Protein AF-A0A1X0UTH2-F1 (afdb_monomer_lite)

pLDDT: mean 73.0, std 10.82, range [47.75, 86.44]

Secondary structure (DSSP, 8-state):
---EEEE-SSSHHHHHHHHHHHHHHTT--EEEE-SSEEEETTEEEE-SSSS--HHHHHHHHHHHHHTT--EEEEEE-HHHHTTTTTTT---SEEEE----S--TT-

Sequence (106 aa):
MCPRRVTGTNGKTSTTYLLDADLTAAGEKGGTLTGISISGPGSVFPATRTTPEAVPLKKALARFRDEGETAAVMEVSSHAVAPRRIDGTRFAAVGFTNLSPDHLDF

Structure (mmCIF, N/CA/C/O backbone):
data_AF-A0A1X0UTH2-F1
#
_entry.id   AF-A0A1X0UTH2-F1
#
loop_
_atom_site.group_PDB
_atom_site.id
_atom_site.type_symbol
_atom_site.label_atom_id
_atom_site.label_alt_id
_atom_site.label_comp_id
_atom_site.label_asym_id
_atom_site.label_entity_id
_atom_site.label_seq_id
_atom_site.pdbx_PDB_ins_code
_atom_site.Cartn_x
_atom_site.Cartn_y
_atom_site.Cartn_z
_atom_site.occupancy
_atom_site.B_iso_or_equiv
_atom_site.auth_seq_id
_atom_site.auth_comp_id
_atom_site.auth_asym_id
_atom_site.auth_atom_id
_atom_site.pdbx_PDB_model_num
ATOM 1 N N . MET A 1 1 ? -11.222 -5.280 4.439 1.00 55.06 1 MET A N 1
ATOM 2 C CA . MET A 1 1 ? -10.296 -4.231 3.971 1.00 55.06 1 MET A CA 1
ATOM 3 C C . MET A 1 1 ? -10.075 -4.396 2.472 1.00 55.06 1 MET A C 1
ATOM 5 O O . MET A 1 1 ? -9.819 -5.518 2.044 1.00 55.06 1 MET A O 1
ATOM 9 N N . CYS A 1 2 ? -10.241 -3.335 1.678 1.00 53.19 2 CYS A N 1
ATOM 10 C CA . CYS A 1 2 ? -10.034 -3.369 0.226 1.00 53.19 2 CYS A CA 1
ATOM 11 C C . CYS A 1 2 ? -8.879 -2.412 -0.127 1.00 53.19 2 CYS A C 1
ATOM 13 O O . CYS A 1 2 ? -9.096 -1.201 -0.153 1.00 53.19 2 CYS A O 1
ATOM 15 N N . PRO A 1 3 ? -7.642 -2.909 -0.308 1.00 59.03 3 PRO A N 1
ATOM 16 C CA . PRO A 1 3 ? -6.482 -2.051 -0.542 1.00 59.03 3 PRO A CA 1
ATOM 17 C C . PRO A 1 3 ? -6.620 -1.252 -1.847 1.00 59.03 3 PRO A C 1
ATOM 19 O O . PRO A 1 3 ? -7.099 -1.764 -2.863 1.00 59.03 3 PRO A O 1
ATOM 22 N N . ARG A 1 4 ? -6.194 0.013 -1.826 1.00 58.78 4 ARG A N 1
ATOM 23 C CA . ARG A 1 4 ? -6.115 0.905 -2.992 1.00 58.78 4 ARG A CA 1
ATOM 24 C C . ARG A 1 4 ? -4.667 0.879 -3.498 1.00 58.78 4 ARG A C 1
ATOM 26 O O . ARG A 1 4 ? -3.727 0.916 -2.714 1.00 58.78 4 ARG A O 1
ATOM 33 N N . ARG A 1 5 ? -4.452 0.732 -4.804 1.00 58.28 5 ARG A N 1
ATOM 34 C CA . ARG A 1 5 ? -3.117 0.507 -5.387 1.00 58.28 5 ARG A CA 1
ATOM 35 C C . ARG A 1 5 ? -2.682 1.678 -6.258 1.00 58.28 5 ARG A C 1
ATOM 37 O O . ARG A 1 5 ? -3.492 2.201 -7.017 1.00 58.28 5 ARG A O 1
ATOM 44 N N . VAL A 1 6 ? -1.382 1.984 -6.248 1.00 57.12 6 VAL A N 1
ATOM 45 C CA . VAL A 1 6 ? -0.728 2.842 -7.248 1.00 57.12 6 VAL A CA 1
ATOM 46 C C . VAL A 1 6 ? 0.425 2.091 -7.919 1.00 57.12 6 VAL A C 1
ATOM 48 O O . VAL A 1 6 ? 1.200 1.376 -7.286 1.00 57.12 6 VAL A O 1
ATOM 51 N N . THR A 1 7 ? 0.528 2.214 -9.237 1.00 55.28 7 THR A N 1
ATOM 52 C CA . THR A 1 7 ? 1.580 1.620 -10.065 1.00 55.28 7 THR A CA 1
ATOM 53 C C . THR A 1 7 ? 2.014 2.624 -11.142 1.00 55.28 7 THR A C 1
ATOM 55 O O . THR A 1 7 ? 1.256 3.516 -11.502 1.00 55.28 7 THR A O 1
ATOM 58 N N . GLY A 1 8 ? 3.247 2.536 -11.634 1.00 50.00 8 GLY A N 1
ATOM 59 C CA . GLY A 1 8 ? 3.794 3.459 -12.642 1.00 50.00 8 GLY A CA 1
ATOM 60 C C . GLY A 1 8 ? 5.321 3.470 -12.641 1.00 50.00 8 GLY A C 1
ATOM 61 O O . GLY A 1 8 ? 5.928 2.807 -11.807 1.00 50.00 8 GLY A O 1
ATOM 62 N N . THR A 1 9 ? 5.977 4.164 -13.563 1.00 49.06 9 THR A N 1
ATOM 63 C CA . THR A 1 9 ? 7.449 4.178 -13.661 1.00 49.06 9 THR A CA 1
ATOM 64 C C . THR A 1 9 ? 8.056 5.177 -12.675 1.00 49.06 9 THR A C 1
ATOM 66 O O . THR A 1 9 ? 8.792 4.770 -11.780 1.00 49.06 9 THR A O 1
ATOM 69 N N . ASN A 1 10 ? 7.604 6.433 -12.691 1.00 59.00 10 ASN A N 1
ATOM 70 C CA . ASN A 1 10 ? 8.022 7.488 -11.762 1.00 59.00 10 ASN A CA 1
ATOM 71 C C . ASN A 1 10 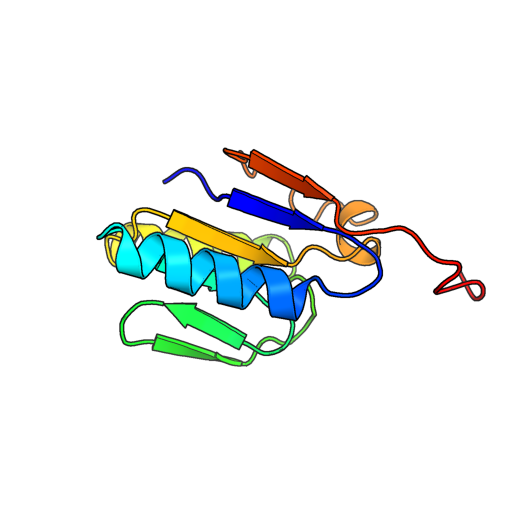? 6.865 8.000 -10.887 1.00 59.00 10 ASN A C 1
ATOM 73 O O . ASN A 1 10 ? 5.704 7.996 -11.300 1.00 59.00 10 ASN A O 1
ATOM 77 N N . GLY A 1 11 ? 7.182 8.458 -9.672 1.00 66.31 11 GLY A N 1
ATOM 78 C CA . GLY A 1 11 ? 6.224 9.101 -8.757 1.00 66.31 11 GLY A CA 1
ATOM 79 C C . GLY A 1 11 ? 5.391 8.160 -7.878 1.00 66.31 11 GLY A C 1
ATOM 80 O O . GLY A 1 11 ? 4.617 8.643 -7.060 1.00 66.31 11 GLY A O 1
ATOM 81 N N . LYS A 1 12 ? 5.573 6.835 -7.981 1.00 73.19 12 LYS A N 1
ATOM 82 C CA . LYS A 1 12 ? 4.822 5.829 -7.205 1.00 73.19 12 LYS A CA 1
ATOM 83 C C . LYS A 1 12 ? 4.857 6.083 -5.692 1.00 73.19 12 LYS A C 1
ATOM 85 O O . LYS A 1 12 ? 3.812 6.102 -5.043 1.00 73.19 12 LYS A O 1
ATOM 90 N N . THR A 1 13 ? 6.051 6.293 -5.141 1.00 75.88 13 THR A N 1
ATOM 91 C CA . THR A 1 13 ? 6.246 6.544 -3.711 1.00 75.88 13 THR A CA 1
ATOM 92 C C . THR A 1 13 ? 5.582 7.857 -3.286 1.00 75.88 13 THR A C 1
ATOM 94 O O . THR A 1 13 ? 4.811 7.868 -2.333 1.00 75.88 13 THR A O 1
ATOM 97 N N . SER A 1 14 ? 5.797 8.949 -4.030 1.00 80.88 14 SER A N 1
ATOM 98 C CA . SER A 1 14 ? 5.181 10.253 -3.7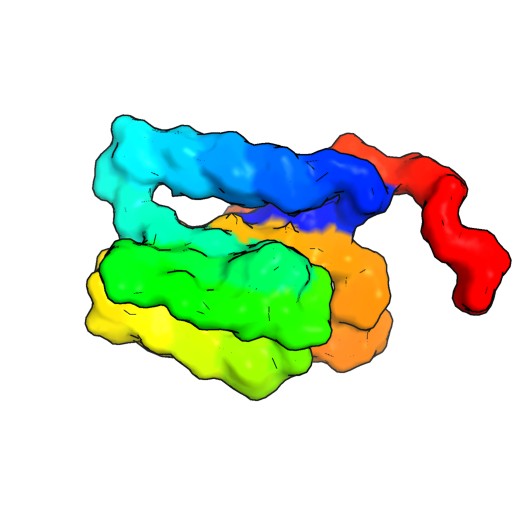41 1.00 80.88 14 SER A CA 1
ATOM 99 C C . SER A 1 14 ? 3.654 10.182 -3.757 1.00 80.88 14 SER A C 1
ATOM 101 O O . SER A 1 14 ? 3.009 10.644 -2.822 1.00 80.88 14 SER A O 1
ATOM 103 N N . THR A 1 15 ? 3.063 9.546 -4.773 1.00 82.69 15 THR A N 1
ATOM 104 C CA . THR A 1 15 ? 1.610 9.348 -4.846 1.00 82.69 15 THR A CA 1
ATOM 105 C C . THR A 1 15 ? 1.098 8.461 -3.709 1.00 82.69 15 THR A C 1
ATOM 107 O O . THR A 1 15 ? 0.001 8.694 -3.215 1.00 82.69 15 THR A O 1
ATOM 110 N N . THR A 1 16 ? 1.884 7.478 -3.256 1.00 81.62 16 THR A N 1
ATOM 111 C CA . THR A 1 16 ? 1.506 6.614 -2.126 1.00 81.62 16 THR A CA 1
ATOM 112 C C . THR A 1 16 ? 1.366 7.416 -0.833 1.00 81.62 16 THR A C 1
ATOM 114 O O . THR A 1 16 ? 0.357 7.277 -0.149 1.00 81.62 16 THR A O 1
ATOM 117 N N . TYR A 1 17 ? 2.322 8.303 -0.541 1.00 83.00 17 TYR A N 1
ATOM 118 C CA . TYR A 1 17 ? 2.255 9.176 0.634 1.00 83.00 17 TYR A CA 1
ATOM 119 C C . TYR A 1 17 ? 1.144 10.226 0.543 1.00 83.00 17 TYR A C 1
ATOM 121 O O . TYR A 1 17 ? 0.481 10.486 1.541 1.00 83.00 17 TYR A O 1
ATOM 129 N N . LEU A 1 18 ? 0.908 10.809 -0.638 1.00 85.00 18 LEU A N 1
ATOM 130 C CA . LEU A 1 18 ? -0.188 11.768 -0.822 1.00 85.00 18 LEU A CA 1
ATOM 131 C C . LEU A 1 18 ? -1.556 11.114 -0.591 1.00 85.00 18 LEU A C 1
ATOM 133 O O . LEU A 1 18 ? -2.375 11.656 0.139 1.00 85.00 18 LEU A O 1
ATOM 137 N N . LEU A 1 19 ? -1.779 9.915 -1.138 1.00 83.94 19 LEU A N 1
ATOM 138 C CA . LEU A 1 19 ? -3.031 9.186 -0.924 1.00 83.94 19 LEU A CA 1
ATOM 139 C C . LEU A 1 19 ? -3.225 8.758 0.532 1.00 83.94 19 LEU A C 1
ATOM 141 O O . LEU A 1 19 ? -4.352 8.763 1.014 1.00 83.94 19 LEU A O 1
ATOM 145 N N . ASP A 1 20 ? -2.156 8.365 1.223 1.00 83.94 20 ASP A N 1
ATOM 146 C CA . ASP A 1 20 ? -2.224 8.022 2.645 1.00 83.94 20 ASP A CA 1
ATOM 147 C C . ASP A 1 20 ? -2.588 9.244 3.504 1.00 83.94 20 ASP A C 1
ATOM 149 O O . ASP A 1 20 ? -3.451 9.160 4.383 1.00 83.94 20 ASP A O 1
ATOM 153 N N . ALA A 1 21 ? -2.011 10.407 3.186 1.00 84.81 21 ALA A N 1
ATOM 154 C CA . ALA A 1 21 ? -2.363 11.674 3.816 1.00 84.81 21 ALA A CA 1
ATOM 155 C C . ALA A 1 21 ? -3.827 12.066 3.551 1.00 84.81 21 ALA A C 1
ATOM 157 O O . ALA A 1 21 ? -4.535 12.422 4.492 1.00 84.81 21 ALA A O 1
ATOM 158 N N . ASP A 1 22 ? -4.304 11.941 2.309 1.00 86.44 22 ASP A N 1
ATOM 159 C CA . ASP A 1 22 ? -5.695 12.234 1.937 1.00 86.44 22 ASP A CA 1
ATOM 160 C C . ASP A 1 22 ? -6.688 11.299 2.646 1.00 86.44 22 ASP A C 1
ATOM 162 O O . ASP A 1 22 ? -7.715 11.743 3.160 1.00 86.44 22 ASP A O 1
ATOM 166 N N . LEU A 1 23 ? -6.379 10.000 2.716 1.00 83.06 23 LEU A N 1
ATOM 167 C CA . LEU A 1 23 ? -7.196 9.013 3.428 1.00 83.06 23 LEU A CA 1
ATOM 168 C C . LEU A 1 23 ? -7.251 9.319 4.926 1.00 83.06 23 LEU A C 1
ATOM 170 O O . LEU A 1 23 ? -8.333 9.327 5.514 1.00 83.06 23 LEU A O 1
ATOM 174 N N . THR A 1 24 ? -6.106 9.639 5.526 1.00 83.94 24 THR A N 1
ATOM 175 C CA . THR A 1 24 ? -6.028 10.040 6.934 1.00 83.94 24 THR A CA 1
ATOM 176 C C . THR A 1 24 ? -6.831 11.318 7.189 1.00 83.94 24 THR A C 1
ATOM 178 O O . THR A 1 24 ? -7.587 11.390 8.157 1.00 83.94 24 THR A O 1
ATOM 181 N N . ALA A 1 25 ? -6.737 12.312 6.298 1.00 86.31 25 ALA A N 1
ATOM 182 C CA . ALA A 1 25 ? -7.514 13.549 6.377 1.00 86.31 25 ALA A CA 1
ATOM 183 C C . ALA A 1 25 ? -9.028 13.310 6.228 1.00 86.31 25 ALA A C 1
ATOM 185 O O . ALA A 1 25 ? -9.826 14.029 6.828 1.00 86.31 25 ALA A O 1
ATOM 186 N N . ALA A 1 26 ? -9.431 12.275 5.487 1.00 86.19 26 ALA A N 1
ATOM 187 C CA . ALA A 1 26 ? -10.817 11.823 5.373 1.00 86.19 26 ALA A CA 1
ATOM 188 C C . ALA A 1 26 ? -11.303 10.982 6.575 1.00 86.19 26 ALA A C 1
ATOM 190 O O . ALA A 1 26 ? -12.454 10.542 6.585 1.00 86.19 26 ALA A O 1
ATOM 191 N N . GLY A 1 27 ? -10.458 10.762 7.590 1.00 84.62 27 GLY A N 1
ATOM 192 C CA . GLY A 1 27 ? -10.786 9.995 8.796 1.00 84.62 27 GLY A CA 1
ATOM 193 C C . GLY A 1 27 ? -10.606 8.479 8.662 1.00 84.62 27 GLY A C 1
ATOM 194 O O . GLY A 1 27 ? -11.023 7.735 9.551 1.00 84.62 27 GLY A O 1
ATOM 195 N N . GLU A 1 28 ? -9.993 8.007 7.576 1.00 84.69 28 GLU A N 1
ATOM 196 C CA . GLU A 1 28 ? -9.651 6.595 7.400 1.00 84.69 28 GLU A CA 1
ATOM 197 C C . GLU A 1 28 ? -8.389 6.240 8.197 1.00 84.69 28 GLU A C 1
ATOM 199 O O . GLU A 1 28 ? -7.489 7.059 8.390 1.00 84.69 28 GLU A O 1
ATOM 204 N N . LYS A 1 29 ? -8.289 4.982 8.633 1.00 79.81 29 LYS A N 1
ATOM 205 C CA . LYS A 1 29 ? -7.057 4.435 9.212 1.00 79.81 29 LYS A CA 1
ATOM 206 C C . LYS A 1 29 ? -6.239 3.815 8.086 1.00 79.81 29 LYS A C 1
ATOM 208 O O . LYS A 1 29 ? -6.565 2.715 7.631 1.00 79.81 29 LYS A O 1
ATOM 213 N N . GLY A 1 30 ? -5.258 4.579 7.612 1.00 74.69 30 GLY A N 1
ATOM 214 C CA . GLY A 1 30 ? -4.380 4.237 6.499 1.00 74.69 30 GLY A CA 1
ATOM 215 C C . GLY A 1 30 ? -3.136 3.447 6.909 1.00 74.69 30 GLY A C 1
ATOM 216 O O . GLY A 1 30 ? -2.619 3.617 8.015 1.00 74.69 30 GLY A O 1
ATOM 217 N N . GLY A 1 31 ? -2.658 2.618 5.983 1.00 82.38 31 GLY A N 1
ATOM 218 C CA . GLY A 1 31 ? -1.331 2.011 6.004 1.00 82.38 31 GLY A CA 1
ATOM 219 C C . GLY A 1 31 ? -0.669 2.079 4.627 1.00 82.38 31 GLY A C 1
ATOM 220 O O . GLY A 1 31 ? -1.331 2.035 3.586 1.00 82.38 31 GLY A O 1
ATOM 221 N N . THR A 1 32 ? 0.658 2.165 4.586 1.00 84.38 32 THR A N 1
ATOM 222 C CA . THR A 1 32 ? 1.441 2.232 3.347 1.00 84.38 32 THR A CA 1
ATOM 223 C C . THR A 1 32 ? 2.325 1.007 3.176 1.00 84.38 32 THR A C 1
ATOM 225 O O . THR A 1 32 ? 2.943 0.515 4.117 1.00 84.38 32 THR A O 1
ATOM 228 N N . LEU A 1 33 ? 2.408 0.509 1.944 1.00 83.94 33 LEU A N 1
ATOM 229 C CA . LEU A 1 33 ? 3.374 -0.508 1.538 1.00 83.94 33 LEU A CA 1
ATOM 230 C C . LEU A 1 33 ? 4.218 0.058 0.399 1.00 83.94 33 LEU A C 1
ATOM 232 O O . LEU A 1 33 ? 3.767 0.102 -0.746 1.00 83.94 33 LEU A O 1
ATOM 236 N N . THR A 1 34 ? 5.432 0.497 0.716 1.00 75.19 34 THR A N 1
ATOM 237 C CA . THR A 1 34 ? 6.376 1.083 -0.247 1.00 75.19 34 THR A CA 1
ATOM 238 C C . THR A 1 34 ? 7.698 0.326 -0.252 1.00 75.19 34 THR A C 1
ATOM 240 O O . THR A 1 34 ? 7.958 -0.501 0.621 1.00 75.19 34 THR A O 1
ATOM 243 N N . GLY A 1 35 ? 8.576 0.646 -1.206 1.00 66.62 35 GLY A N 1
ATOM 244 C CA . GLY A 1 35 ? 9.965 0.176 -1.171 1.00 66.62 35 GLY A CA 1
ATOM 245 C C . GLY A 1 35 ? 10.835 0.737 -0.063 1.00 66.62 35 GLY A C 1
ATOM 246 O O . GLY A 1 35 ? 11.943 0.248 0.125 1.00 66.62 35 GLY A O 1
ATOM 247 N N . ILE A 1 36 ? 10.342 1.749 0.645 1.00 70.69 36 ILE A N 1
ATOM 248 C CA . ILE A 1 36 ? 11.041 2.415 1.740 1.00 70.69 36 ILE A CA 1
ATOM 249 C C . ILE A 1 36 ? 10.634 1.757 3.059 1.00 70.69 36 ILE A C 1
ATOM 251 O O . ILE A 1 36 ? 11.479 1.325 3.843 1.00 70.69 36 ILE A O 1
ATOM 255 N N . SER A 1 37 ? 9.329 1.626 3.287 1.00 75.69 37 SER A N 1
ATOM 256 C CA . SER A 1 37 ? 8.781 1.031 4.500 1.00 75.69 37 SER A CA 1
ATOM 257 C C . SER A 1 37 ? 7.385 0.452 4.286 1.00 75.69 37 SER A C 1
ATOM 259 O O . SER A 1 37 ? 6.649 0.840 3.372 1.00 75.69 37 SER A O 1
ATOM 261 N N . ILE A 1 38 ? 7.023 -0.467 5.178 1.00 81.88 38 ILE A N 1
ATOM 262 C CA . ILE A 1 38 ? 5.640 -0.869 5.428 1.00 81.88 38 ILE A CA 1
ATOM 263 C C . ILE A 1 38 ? 5.226 -0.192 6.730 1.00 81.88 38 ILE A C 1
ATOM 265 O O . ILE A 1 38 ? 5.819 -0.478 7.771 1.00 81.88 38 ILE A O 1
ATOM 269 N N . SER A 1 39 ? 4.245 0.698 6.675 1.00 81.00 39 SER A N 1
ATOM 270 C CA . SER A 1 39 ? 3.845 1.520 7.817 1.00 81.00 39 SER A CA 1
ATOM 271 C C . SER A 1 39 ? 2.346 1.411 8.063 1.00 81.00 39 SER A C 1
ATOM 273 O O . SER A 1 39 ? 1.573 1.516 7.118 1.00 81.00 39 SER A O 1
ATOM 275 N N . GLY A 1 40 ? 1.957 1.244 9.322 1.00 75.94 40 GLY A N 1
ATOM 276 C CA . GLY A 1 40 ? 0.580 1.319 9.814 1.00 75.94 40 GLY A CA 1
ATOM 277 C C . GLY A 1 40 ? 0.514 2.135 11.114 1.00 75.94 40 GLY A C 1
ATOM 278 O O . GLY A 1 40 ? 1.560 2.586 11.605 1.00 75.94 40 GLY A O 1
ATOM 279 N N . PRO A 1 41 ? -0.670 2.342 11.720 1.00 63.06 41 PRO A N 1
ATOM 280 C CA . PRO A 1 41 ? -0.814 3.100 12.959 1.00 63.06 41 PRO A CA 1
ATOM 281 C C . PRO A 1 41 ? 0.023 2.495 14.097 1.00 63.06 41 PRO A C 1
ATOM 283 O O . PRO A 1 41 ? -0.318 1.468 14.678 1.00 63.06 41 PRO A O 1
ATOM 286 N N . GLY A 1 42 ? 1.141 3.147 14.427 1.00 64.62 42 GLY A N 1
ATOM 287 C CA . GLY A 1 42 ? 2.032 2.736 15.516 1.00 64.62 42 GLY A CA 1
ATOM 288 C C . GLY A 1 42 ? 3.046 1.642 15.166 1.00 64.62 42 GLY A C 1
ATOM 289 O O . GLY A 1 42 ? 3.751 1.181 16.063 1.00 64.62 42 GLY A O 1
ATOM 290 N N . SER A 1 43 ? 3.170 1.237 13.896 1.00 67.94 43 SER A N 1
ATOM 291 C CA . SER A 1 43 ? 4.211 0.291 13.480 1.00 67.94 43 SER A CA 1
ATOM 292 C C . SER A 1 43 ? 4.837 0.653 12.132 1.00 67.94 43 SER A C 1
ATOM 294 O O . SER A 1 43 ? 4.151 0.975 11.167 1.00 67.94 43 SER A O 1
ATOM 296 N N . VAL A 1 44 ? 6.171 0.615 12.072 1.00 73.00 44 VAL A N 1
ATOM 297 C CA . VAL A 1 44 ? 6.951 0.819 10.846 1.00 73.00 44 VAL A CA 1
ATOM 298 C C . VAL A 1 44 ? 7.942 -0.327 10.727 1.00 73.00 44 VAL A C 1
ATOM 300 O O . VAL A 1 44 ? 8.742 -0.564 11.633 1.00 73.00 44 VAL A O 1
ATOM 303 N N . PHE A 1 45 ? 7.893 -1.035 9.605 1.00 75.62 45 PHE A N 1
ATOM 304 C CA . PHE A 1 45 ? 8.804 -2.124 9.282 1.00 75.62 45 PHE A CA 1
ATOM 305 C C . PHE A 1 45 ? 9.641 -1.752 8.054 1.00 75.62 45 PHE A C 1
ATOM 307 O O . PHE A 1 45 ? 9.096 -1.213 7.084 1.00 75.62 45 PHE A O 1
ATOM 314 N N . PRO A 1 46 ? 10.952 -2.050 8.050 1.00 69.56 46 PRO A N 1
ATOM 315 C CA . PRO A 1 46 ? 11.783 -1.829 6.876 1.00 69.56 46 PRO A CA 1
ATOM 316 C C . PRO A 1 46 ? 11.317 -2.725 5.724 1.00 69.56 46 PRO A C 1
ATOM 318 O O . PRO A 1 46 ? 11.119 -3.933 5.892 1.00 69.56 46 PRO A O 1
ATOM 321 N N . ALA A 1 47 ? 11.146 -2.134 4.543 1.00 68.44 47 ALA A N 1
ATOM 322 C CA . ALA A 1 47 ? 10.844 -2.885 3.337 1.00 68.44 47 ALA A CA 1
ATOM 323 C C . ALA A 1 47 ? 12.137 -3.470 2.753 1.00 68.44 47 ALA A C 1
ATOM 325 O O . ALA A 1 47 ? 13.145 -2.784 2.618 1.00 68.44 47 ALA A O 1
ATOM 326 N N . THR A 1 48 ? 12.117 -4.749 2.380 1.00 66.75 48 THR A N 1
ATOM 327 C CA . THR A 1 48 ? 13.256 -5.395 1.703 1.00 66.75 48 THR A CA 1
ATOM 328 C C . THR A 1 48 ? 13.220 -5.218 0.183 1.00 66.75 48 THR A C 1
ATOM 330 O O . THR A 1 48 ? 14.217 -5.481 -0.486 1.00 66.75 48 THR A O 1
ATOM 333 N N . ARG A 1 49 ? 12.076 -4.803 -0.386 1.00 65.88 49 ARG A N 1
ATOM 334 C CA . ARG A 1 49 ? 11.840 -4.592 -1.826 1.00 65.88 49 ARG A CA 1
ATOM 335 C C . ARG A 1 49 ? 10.742 -3.552 -2.048 1.00 65.88 49 ARG A C 1
ATOM 337 O O . ARG A 1 49 ? 9.842 -3.447 -1.223 1.00 65.88 49 ARG A O 1
ATOM 344 N N . THR A 1 50 ? 10.735 -2.914 -3.224 1.00 60.00 50 THR A N 1
ATOM 345 C CA . THR A 1 50 ? 9.661 -2.009 -3.697 1.00 60.00 50 THR A CA 1
ATOM 346 C C . THR A 1 50 ? 8.265 -2.616 -3.631 1.00 60.00 50 THR A C 1
ATOM 348 O O . THR A 1 50 ? 7.299 -1.930 -3.321 1.00 60.00 50 THR A O 1
ATOM 351 N N . THR A 1 51 ? 8.163 -3.922 -3.874 1.00 63.81 51 THR A N 1
ATOM 352 C CA . THR A 1 51 ? 6.961 -4.702 -3.585 1.00 63.81 51 THR A CA 1
ATOM 353 C C . THR A 1 51 ? 7.398 -6.009 -2.926 1.00 63.81 51 THR A C 1
ATOM 355 O O . THR A 1 51 ? 8.206 -6.736 -3.527 1.00 63.81 51 THR A O 1
ATOM 358 N N . PRO A 1 52 ? 6.907 -6.320 -1.713 1.00 67.00 52 PRO A N 1
ATOM 359 C CA . PRO A 1 52 ? 7.267 -7.547 -1.013 1.00 67.00 52 PRO A CA 1
ATOM 360 C C . PRO A 1 52 ? 6.874 -8.806 -1.799 1.00 67.00 52 PRO A C 1
ATOM 362 O O . PRO A 1 52 ? 5.989 -8.770 -2.656 1.00 67.00 52 PRO A O 1
ATOM 365 N N . GLU A 1 53 ? 7.506 -9.940 -1.485 1.00 73.69 53 GLU A N 1
ATOM 366 C CA . GLU A 1 53 ? 7.021 -11.252 -1.939 1.00 73.69 53 GLU A CA 1
ATOM 367 C C . GLU A 1 53 ? 5.586 -11.508 -1.446 1.00 73.69 53 GLU A C 1
ATOM 369 O O . GLU A 1 53 ? 5.145 -10.926 -0.450 1.00 73.69 53 GLU A O 1
ATOM 374 N N . ALA A 1 54 ? 4.866 -12.418 -2.110 1.00 73.06 54 ALA A N 1
ATOM 375 C CA . ALA A 1 54 ? 3.445 -12.659 -1.843 1.00 73.06 54 ALA A CA 1
ATOM 376 C C . ALA A 1 54 ? 3.145 -12.954 -0.361 1.00 73.06 54 ALA A C 1
ATOM 378 O O . ALA A 1 54 ? 2.204 -12.405 0.208 1.00 73.06 54 ALA A O 1
ATOM 379 N N . VAL A 1 55 ? 3.964 -13.781 0.299 1.00 77.69 55 VAL A N 1
ATOM 380 C CA . VAL A 1 55 ? 3.760 -14.151 1.711 1.00 77.69 55 VAL A CA 1
ATOM 381 C C . VAL A 1 55 ? 3.952 -12.953 2.660 1.00 77.69 55 VAL A C 1
ATOM 383 O O . VAL A 1 55 ? 3.031 -12.678 3.432 1.00 77.69 55 VAL A O 1
ATOM 386 N N . PRO A 1 56 ? 5.076 -12.207 2.625 1.00 76.12 56 PRO A N 1
ATOM 387 C CA . PRO A 1 56 ? 5.221 -10.955 3.372 1.00 76.12 56 PRO A CA 1
ATOM 388 C C . PRO A 1 56 ? 4.105 -9.939 3.112 1.00 76.12 56 PRO A C 1
ATOM 390 O O . PRO A 1 56 ? 3.587 -9.361 4.064 1.00 76.12 56 PRO A O 1
ATOM 393 N N . LEU A 1 57 ? 3.686 -9.771 1.851 1.00 79.06 57 LEU A N 1
ATOM 394 C CA . LEU A 1 57 ? 2.585 -8.878 1.487 1.00 79.06 57 LEU A CA 1
ATOM 395 C C . LEU A 1 57 ? 1.283 -9.287 2.189 1.00 79.06 57 LEU A C 1
ATOM 397 O O . LEU A 1 57 ? 0.627 -8.466 2.827 1.00 79.06 57 LEU A O 1
ATOM 401 N N . LYS A 1 58 ? 0.917 -10.570 2.119 1.00 81.75 58 LYS A N 1
ATOM 402 C CA . LYS A 1 58 ? -0.284 -11.084 2.789 1.00 81.75 58 LYS A CA 1
ATOM 403 C C . LYS A 1 58 ? -0.207 -10.950 4.307 1.00 81.75 58 LYS A C 1
ATOM 405 O O . LYS A 1 58 ? -1.219 -10.625 4.920 1.00 81.75 58 LYS A O 1
ATOM 410 N N . LYS A 1 59 ? 0.967 -11.166 4.910 1.00 83.00 59 LYS A N 1
ATOM 411 C CA . LYS A 1 59 ? 1.178 -10.979 6.354 1.00 83.00 59 LYS A CA 1
ATOM 412 C C . LYS A 1 59 ? 0.979 -9.522 6.774 1.00 83.00 59 LYS A C 1
ATOM 414 O O . LYS A 1 59 ? 0.304 -9.285 7.768 1.00 83.00 59 LYS A O 1
ATOM 419 N N . ALA A 1 60 ? 1.508 -8.569 6.007 1.00 82.00 60 ALA A N 1
ATOM 420 C CA . ALA A 1 60 ? 1.311 -7.144 6.265 1.00 82.00 60 ALA A CA 1
ATOM 421 C C . ALA A 1 60 ? -0.174 -6.755 6.173 1.00 82.00 60 ALA A C 1
ATOM 423 O O . ALA A 1 60 ? -0.718 -6.179 7.106 1.00 82.00 60 ALA A O 1
ATOM 424 N N . LEU A 1 61 ? -0.866 -7.172 5.108 1.00 81.81 61 LEU A N 1
ATOM 425 C CA . LEU A 1 61 ? -2.298 -6.896 4.943 1.00 81.81 61 LEU A CA 1
ATOM 426 C C . LEU A 1 61 ? -3.168 -7.555 6.028 1.00 81.81 61 LEU A C 1
ATOM 428 O O . LEU A 1 61 ? -4.180 -6.988 6.436 1.00 81.81 61 LEU A O 1
ATOM 432 N N . ALA A 1 62 ? -2.799 -8.754 6.489 1.00 84.62 62 ALA A N 1
ATOM 433 C CA . ALA A 1 62 ? -3.480 -9.410 7.603 1.00 84.62 62 ALA A CA 1
ATOM 434 C C . ALA A 1 62 ? -3.288 -8.631 8.910 1.00 84.62 62 ALA A C 1
ATOM 436 O O . ALA A 1 62 ? -4.256 -8.419 9.631 1.00 84.62 62 ALA A O 1
ATOM 437 N N . ARG A 1 63 ? -2.069 -8.145 9.167 1.00 83.75 63 ARG A N 1
ATOM 438 C CA . ARG A 1 63 ? -1.767 -7.304 10.326 1.00 83.75 63 ARG A CA 1
ATOM 439 C C . ARG A 1 63 ? -2.564 -6.000 10.309 1.00 83.75 63 ARG A C 1
ATOM 441 O O . ARG A 1 63 ? -3.206 -5.696 11.300 1.00 83.75 63 ARG A O 1
ATOM 448 N N . PHE A 1 64 ? -2.589 -5.293 9.182 1.00 84.25 64 PHE A N 1
ATOM 449 C CA . PHE A 1 64 ? -3.366 -4.060 9.014 1.00 84.25 64 PHE A CA 1
ATOM 450 C C . PHE A 1 64 ? -4.851 -4.271 9.321 1.00 84.25 64 PHE A C 1
ATOM 452 O O . PHE A 1 64 ? -5.459 -3.506 10.066 1.00 84.25 64 PHE A O 1
ATOM 459 N N . ARG A 1 65 ? -5.429 -5.375 8.831 1.00 83.38 65 ARG A N 1
ATOM 460 C CA . ARG A 1 65 ? -6.798 -5.771 9.187 1.00 83.38 65 ARG A CA 1
ATOM 461 C C . ARG A 1 65 ? -6.955 -5.973 10.698 1.00 83.38 65 ARG A C 1
ATOM 463 O O . ARG A 1 65 ? -7.946 -5.514 11.255 1.00 83.38 65 ARG A O 1
ATOM 470 N N . ASP A 1 66 ? -6.025 -6.680 11.334 1.00 85.50 66 ASP A N 1
ATOM 471 C CA . ASP A 1 66 ? -6.094 -7.005 12.764 1.00 85.50 66 ASP A CA 1
ATOM 472 C C . ASP A 1 66 ? -5.881 -5.761 13.653 1.00 85.50 66 ASP A C 1
ATOM 474 O O . ASP A 1 66 ? -6.454 -5.672 14.735 1.00 85.50 66 ASP A O 1
ATOM 478 N N . GLU A 1 67 ? -5.135 -4.766 13.166 1.00 84.00 67 GLU A N 1
ATOM 479 C CA . GLU A 1 67 ? -4.937 -3.447 13.793 1.00 84.00 67 GLU A CA 1
ATOM 480 C C . GLU A 1 67 ? -6.094 -2.464 13.501 1.00 84.00 67 GLU A C 1
ATOM 482 O O . GLU A 1 67 ? -6.135 -1.349 14.028 1.00 84.00 67 GLU A O 1
ATOM 487 N N . GLY A 1 68 ? -7.089 -2.891 12.715 1.00 81.94 68 GLY A N 1
ATOM 488 C CA . GLY A 1 68 ? -8.296 -2.121 12.426 1.00 81.94 68 GLY A CA 1
ATOM 489 C C . GLY A 1 68 ? -8.115 -1.045 11.356 1.00 81.94 68 GLY A C 1
ATOM 490 O O . GLY A 1 68 ? -8.898 -0.093 11.325 1.00 81.94 68 GLY A O 1
ATOM 491 N N . GLU A 1 69 ? -7.109 -1.173 10.491 1.00 82.75 69 GLU A N 1
ATOM 492 C CA . GLU A 1 69 ? -6.974 -0.316 9.318 1.00 82.75 69 GLU A CA 1
ATOM 493 C C . GLU A 1 69 ? -8.127 -0.530 8.333 1.00 82.75 69 GLU A C 1
ATOM 495 O O . GLU A 1 69 ? -8.601 -1.647 8.078 1.00 82.75 69 GLU A O 1
ATOM 500 N N . THR A 1 70 ? -8.571 0.569 7.737 1.00 82.44 70 THR A N 1
ATOM 501 C CA . THR A 1 70 ? -9.702 0.598 6.808 1.00 82.44 70 THR A CA 1
ATOM 502 C C . THR A 1 70 ? -9.239 0.743 5.362 1.00 82.44 70 THR A C 1
ATOM 504 O O . THR A 1 70 ? -9.906 0.238 4.449 1.00 82.44 70 THR A O 1
ATOM 507 N N . ALA A 1 71 ? -8.055 1.322 5.145 1.00 83.06 71 ALA A N 1
ATOM 508 C CA . ALA A 1 71 ? -7.452 1.507 3.834 1.00 83.06 71 ALA A CA 1
ATOM 509 C C . ALA A 1 71 ? -5.943 1.240 3.859 1.00 83.06 71 ALA A C 1
ATOM 511 O O . ALA A 1 71 ? -5.272 1.504 4.843 1.00 83.06 71 ALA A O 1
ATOM 512 N N . ALA A 1 72 ? -5.409 0.726 2.752 1.00 83.31 72 ALA A N 1
ATOM 513 C CA . ALA A 1 72 ? -3.969 0.598 2.558 1.00 83.31 72 ALA A CA 1
ATOM 514 C C . ALA A 1 72 ? -3.606 1.062 1.153 1.00 83.31 72 ALA A C 1
ATOM 516 O O . ALA A 1 72 ? -4.333 0.740 0.205 1.00 83.31 72 ALA A O 1
ATOM 517 N N . VAL A 1 73 ? -2.496 1.787 1.033 1.00 84.31 73 VAL A N 1
ATOM 518 C CA . VAL A 1 73 ? -1.942 2.266 -0.232 1.00 84.31 73 VAL A CA 1
ATOM 519 C C . VAL A 1 73 ? -0.646 1.523 -0.525 1.00 84.31 73 VAL A C 1
ATOM 521 O O . VAL A 1 73 ? 0.292 1.533 0.269 1.00 84.31 73 VAL A O 1
ATOM 524 N N . MET A 1 74 ? -0.600 0.843 -1.668 1.00 83.44 74 MET A N 1
ATOM 525 C CA . MET A 1 74 ? 0.545 0.015 -2.045 1.00 83.44 74 MET A CA 1
ATOM 526 C C . MET A 1 74 ? 1.201 0.497 -3.330 1.00 83.44 74 MET A C 1
ATOM 528 O O . MET A 1 74 ? 0.538 0.625 -4.365 1.00 83.44 74 MET A O 1
ATOM 532 N N . GLU A 1 75 ? 2.521 0.639 -3.260 1.00 81.00 75 GLU A N 1
ATOM 533 C CA . GLU A 1 75 ? 3.409 0.791 -4.398 1.00 81.00 75 GLU A CA 1
ATOM 534 C C . GLU A 1 75 ? 3.637 -0.563 -5.085 1.00 81.00 75 GLU A C 1
ATOM 536 O O . GLU A 1 75 ? 4.078 -1.541 -4.473 1.00 81.00 75 GLU A O 1
ATOM 541 N N . VAL A 1 76 ? 3.367 -0.623 -6.391 1.00 72.50 76 VAL A N 1
ATOM 542 C CA . VAL A 1 76 ? 3.638 -1.828 -7.184 1.00 72.50 76 VAL A CA 1
ATOM 543 C C . VAL A 1 76 ? 4.531 -1.517 -8.368 1.00 72.50 76 VAL A C 1
ATOM 545 O O . VAL A 1 76 ? 4.136 -0.780 -9.277 1.00 72.50 76 VAL A O 1
ATOM 548 N N . SER A 1 77 ? 5.721 -2.116 -8.372 1.00 70.50 77 SER A N 1
ATOM 549 C CA . SER A 1 77 ? 6.641 -2.055 -9.504 1.00 70.50 77 SER A CA 1
ATOM 550 C C . SER A 1 77 ? 6.235 -3.036 -10.611 1.00 70.50 77 SER A C 1
ATOM 552 O O . SER A 1 77 ? 5.610 -4.069 -10.355 1.00 70.50 77 SER A O 1
ATOM 554 N N . SER A 1 78 ? 6.617 -2.741 -11.858 1.00 65.12 78 SER A N 1
ATOM 555 C CA . SER A 1 78 ? 6.469 -3.659 -13.004 1.00 65.12 78 SER A CA 1
ATOM 556 C C . SER A 1 78 ? 7.081 -5.040 -12.712 1.00 65.12 78 SER A C 1
ATOM 558 O O . SER A 1 78 ? 6.479 -6.074 -12.998 1.00 65.12 78 SER A O 1
ATOM 560 N N . HIS A 1 79 ? 8.212 -5.049 -12.001 1.00 60.44 79 HIS A N 1
ATOM 561 C CA . HIS A 1 79 ? 8.931 -6.229 -11.516 1.00 60.44 79 HIS A CA 1
ATOM 562 C C . HIS A 1 79 ? 8.171 -7.079 -10.483 1.00 60.44 79 HIS A C 1
ATOM 564 O O . HIS A 1 79 ? 8.619 -8.175 -10.157 1.00 60.44 79 HIS A O 1
ATOM 570 N N . ALA A 1 80 ? 7.053 -6.604 -9.931 1.00 53.94 80 ALA A N 1
ATOM 571 C CA . ALA A 1 80 ? 6.210 -7.365 -9.007 1.00 53.94 80 ALA A CA 1
ATOM 572 C C . ALA A 1 80 ? 5.020 -8.048 -9.699 1.00 53.94 80 ALA A C 1
ATOM 574 O O . ALA A 1 80 ? 4.450 -8.996 -9.154 1.00 53.94 80 ALA A O 1
ATOM 575 N N . VAL A 1 81 ? 4.669 -7.585 -10.904 1.00 58.03 81 VAL A N 1
ATOM 576 C CA . VAL A 1 81 ?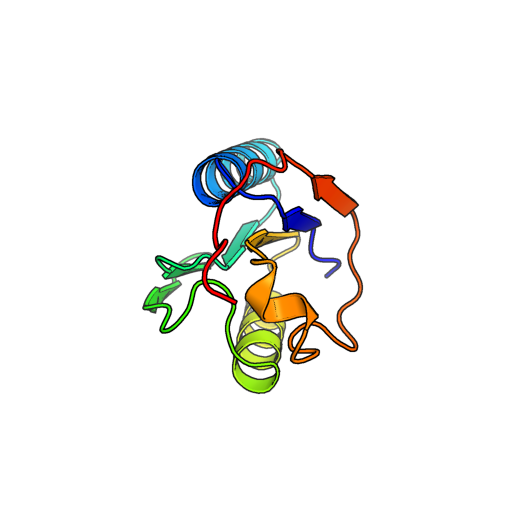 3.575 -8.133 -11.715 1.00 58.03 81 VAL A CA 1
ATOM 577 C C . VAL A 1 81 ? 4.019 -9.416 -12.424 1.00 58.03 81 VAL A C 1
ATOM 579 O O . VAL A 1 81 ? 3.305 -10.413 -12.366 1.00 58.03 81 VAL A O 1
ATOM 582 N N . ALA A 1 82 ? 5.225 -9.439 -13.002 1.00 60.34 82 ALA A N 1
ATOM 583 C CA . ALA A 1 82 ? 5.781 -10.627 -13.660 1.00 60.34 82 ALA A CA 1
ATOM 584 C C . ALA A 1 82 ? 5.903 -11.870 -12.738 1.00 60.34 82 ALA A C 1
ATOM 586 O O . ALA A 1 82 ? 5.473 -12.949 -13.141 1.00 60.34 82 ALA A O 1
ATOM 587 N N . PRO A 1 83 ? 6.394 -11.758 -11.486 1.00 61.53 83 PRO A N 1
ATOM 588 C CA . PRO A 1 83 ? 6.467 -12.882 -10.550 1.00 61.53 83 PRO A CA 1
ATOM 589 C C . PRO A 1 83 ? 5.162 -13.151 -9.780 1.00 61.53 83 PRO A C 1
ATOM 591 O O . PRO A 1 83 ? 5.200 -13.891 -8.800 1.00 61.53 83 PRO A O 1
ATOM 594 N N . ARG A 1 84 ? 4.016 -12.561 -10.170 1.00 71.50 84 ARG A N 1
ATOM 595 C CA . ARG A 1 84 ? 2.696 -12.842 -9.560 1.00 71.50 84 ARG A CA 1
ATOM 596 C C . ARG A 1 84 ? 2.612 -12.581 -8.045 1.00 71.50 84 ARG A C 1
ATOM 598 O O . ARG A 1 84 ? 1.822 -13.191 -7.329 1.00 71.50 84 ARG A O 1
ATOM 605 N N . ARG A 1 85 ? 3.397 -11.633 -7.517 1.00 74.50 85 ARG A N 1
ATOM 606 C CA . ARG A 1 85 ? 3.470 -11.364 -6.059 1.00 74.50 85 ARG A CA 1
ATOM 607 C C . ARG A 1 85 ? 2.181 -10.813 -5.460 1.00 74.50 85 ARG A C 1
ATOM 609 O O . ARG A 1 85 ? 1.958 -10.921 -4.260 1.00 74.50 85 ARG A O 1
ATOM 616 N N . ILE A 1 86 ? 1.349 -10.204 -6.293 1.00 74.31 86 ILE A N 1
ATOM 617 C CA . ILE A 1 86 ? 0.089 -9.579 -5.891 1.00 74.31 86 ILE A CA 1
ATOM 618 C C . ILE A 1 86 ? -1.124 -10.489 -6.111 1.00 74.31 86 ILE A C 1
ATOM 620 O O . ILE A 1 86 ? -2.248 -10.079 -5.807 1.00 74.31 86 ILE A O 1
ATOM 624 N N . ASP A 1 87 ? -0.914 -11.709 -6.613 1.00 77.94 87 ASP A N 1
ATOM 625 C CA . ASP A 1 87 ? -1.992 -12.639 -6.926 1.00 77.94 87 ASP A CA 1
ATOM 626 C C . ASP A 1 87 ? -2.860 -12.931 -5.693 1.00 77.94 87 ASP A C 1
ATOM 628 O O . ASP A 1 87 ? -2.418 -12.962 -4.538 1.00 77.94 87 ASP A O 1
ATOM 632 N N . GLY A 1 88 ? -4.165 -13.067 -5.934 1.00 76.94 88 GLY A N 1
ATOM 633 C CA . GLY A 1 88 ? -5.161 -13.252 -4.881 1.00 76.94 88 GLY A CA 1
ATOM 634 C C . GLY A 1 88 ? -5.379 -12.024 -3.988 1.00 76.94 88 GLY A C 1
ATOM 635 O O . GLY A 1 88 ? -6.020 -12.145 -2.944 1.00 76.94 88 GLY A O 1
ATOM 636 N N . THR A 1 89 ? -4.829 -10.851 -4.314 1.00 78.75 89 THR A N 1
ATOM 637 C CA . THR A 1 89 ? -5.150 -9.580 -3.638 1.00 78.75 89 THR A CA 1
ATOM 638 C C . THR A 1 89 ? -6.228 -8.845 -4.424 1.00 78.75 89 THR A C 1
ATOM 640 O O . THR A 1 89 ? -6.071 -8.595 -5.615 1.00 78.75 89 THR A O 1
ATOM 643 N N . ARG A 1 90 ? -7.344 -8.512 -3.765 1.00 79.69 90 ARG A N 1
ATOM 644 C CA . ARG A 1 90 ? -8.397 -7.679 -4.360 1.00 79.69 90 ARG A CA 1
ATOM 645 C C . ARG A 1 90 ? -8.043 -6.215 -4.162 1.00 79.69 90 ARG A C 1
ATOM 647 O O . ARG A 1 90 ? -7.671 -5.837 -3.058 1.00 79.69 90 ARG A O 1
ATOM 654 N N . PHE A 1 91 ? -8.193 -5.420 -5.212 1.00 77.19 91 PHE A N 1
ATOM 655 C CA . PHE A 1 91 ? -7.924 -3.987 -5.185 1.00 77.19 91 PHE A CA 1
ATOM 656 C C . PHE A 1 91 ? -9.226 -3.205 -5.333 1.00 77.19 91 PHE A C 1
ATOM 658 O O . PHE A 1 91 ? -10.057 -3.555 -6.168 1.00 77.19 91 PHE A O 1
ATOM 665 N N . ALA A 1 92 ? -9.386 -2.145 -4.541 1.00 82.00 92 ALA A N 1
ATOM 666 C CA . ALA A 1 92 ? -10.512 -1.219 -4.654 1.00 82.00 92 ALA A CA 1
ATOM 667 C C . ALA A 1 92 ? -10.346 -0.258 -5.838 1.00 82.00 92 ALA A C 1
ATOM 669 O O . ALA A 1 92 ? -11.320 0.121 -6.477 1.00 82.00 92 ALA A O 1
ATOM 670 N N . ALA A 1 93 ? -9.105 0.148 -6.103 1.00 78.75 93 ALA A N 1
ATOM 671 C CA . ALA A 1 93 ? -8.739 1.073 -7.165 1.00 78.75 93 ALA A CA 1
ATOM 672 C C . ALA A 1 93 ? -7.286 0.828 -7.583 1.00 78.75 93 ALA A C 1
ATOM 674 O O . ALA A 1 93 ? -6.479 0.360 -6.772 1.00 78.75 93 ALA A O 1
ATOM 675 N N . VAL A 1 94 ? -6.959 1.159 -8.832 1.00 78.56 94 VAL A N 1
ATOM 676 C CA . VAL A 1 94 ? -5.596 1.100 -9.371 1.00 78.56 94 VAL A CA 1
ATOM 677 C C . VAL A 1 94 ? -5.291 2.422 -10.068 1.00 78.56 94 VAL A C 1
ATOM 679 O O . VAL A 1 94 ? -5.947 2.765 -11.047 1.00 78.56 94 VAL A O 1
ATOM 682 N N . GLY A 1 95 ? -4.301 3.156 -9.565 1.00 75.62 95 GLY A N 1
ATOM 683 C CA . GLY A 1 95 ? -3.756 4.349 -10.208 1.00 75.62 95 GLY A CA 1
ATOM 684 C C . GLY A 1 95 ? -2.548 4.006 -11.073 1.00 75.62 95 GLY A C 1
ATOM 685 O O . GLY A 1 95 ? -1.670 3.268 -10.627 1.00 75.62 95 GLY A O 1
ATOM 686 N N . PHE A 1 96 ? -2.499 4.551 -12.286 1.00 77.25 96 PHE A N 1
ATOM 687 C CA . PHE A 1 96 ? -1.341 4.503 -13.176 1.00 77.25 96 PHE A CA 1
ATOM 688 C C . PHE A 1 96 ? -0.757 5.914 -13.304 1.00 77.25 96 PHE A C 1
ATOM 690 O O . PHE A 1 96 ? -1.473 6.815 -13.737 1.00 77.25 96 PHE A O 1
ATOM 697 N N . THR A 1 97 ? 0.501 6.128 -12.900 1.00 73.81 97 THR A N 1
ATOM 698 C CA . THR A 1 97 ? 1.099 7.479 -12.903 1.00 73.81 97 THR A CA 1
ATOM 699 C C . THR A 1 97 ? 1.710 7.852 -14.252 1.00 73.81 97 THR A C 1
ATOM 701 O O . THR A 1 97 ? 1.382 8.892 -14.812 1.00 73.81 97 THR A O 1
ATOM 704 N N . ASN A 1 98 ? 2.617 7.030 -14.775 1.00 68.69 98 ASN A N 1
ATOM 705 C CA . ASN A 1 98 ? 3.263 7.198 -16.077 1.00 68.69 98 ASN A CA 1
ATOM 706 C C . ASN A 1 98 ? 3.988 5.907 -16.482 1.00 68.69 98 ASN A C 1
ATOM 708 O O . ASN A 1 98 ? 4.214 5.021 -15.652 1.00 68.69 98 ASN A O 1
ATOM 712 N N . LEU A 1 99 ? 4.378 5.841 -17.755 1.00 61.22 99 LEU A N 1
ATOM 713 C CA . LEU A 1 99 ? 5.319 4.868 -18.294 1.00 61.22 99 LEU A CA 1
ATOM 714 C C . LEU A 1 99 ? 6.347 5.633 -19.125 1.00 61.22 99 LEU A C 1
ATOM 716 O O . LEU A 1 99 ? 6.019 6.182 -20.174 1.00 61.22 99 LEU A O 1
ATOM 720 N N . SER A 1 100 ? 7.574 5.681 -18.627 1.00 62.25 100 SER A N 1
ATOM 721 C CA . SER A 1 100 ? 8.736 6.201 -19.348 1.00 62.25 100 SER A CA 1
ATOM 722 C C . SER A 1 100 ? 9.640 5.025 -19.723 1.00 62.25 100 SER A C 1
ATOM 724 O O . SER A 1 100 ? 9.548 3.989 -19.058 1.00 62.25 100 SER A O 1
ATOM 726 N N . PRO A 1 101 ? 10.516 5.149 -20.738 1.00 61.22 101 PRO A N 1
ATOM 727 C CA . PRO A 1 101 ? 11.576 4.174 -20.953 1.00 61.22 101 PRO A CA 1
ATOM 728 C C . PRO A 1 101 ? 12.444 4.127 -19.694 1.00 61.22 101 PRO A C 1
ATOM 730 O O . PRO A 1 101 ? 13.156 5.076 -19.383 1.00 61.22 101 PRO 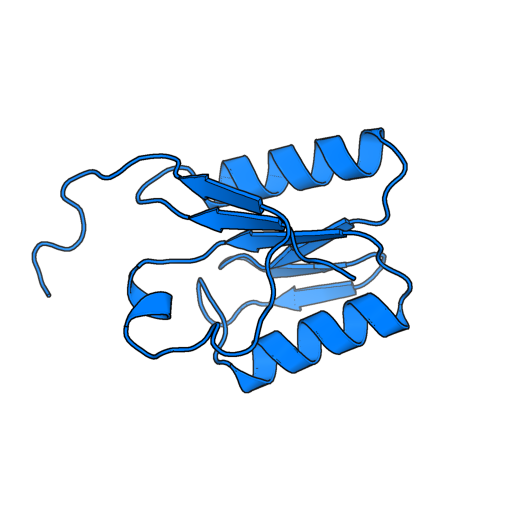A O 1
ATOM 733 N N . ASP A 1 102 ? 12.304 3.053 -18.937 1.00 61.38 102 ASP A N 1
ATOM 734 C CA . ASP A 1 102 ? 13.052 2.770 -17.724 1.00 61.38 102 ASP A CA 1
ATOM 735 C C . ASP A 1 102 ? 13.126 1.248 -17.636 1.00 61.38 102 ASP A C 1
ATOM 737 O O . ASP A 1 102 ? 12.123 0.571 -17.883 1.00 61.38 102 ASP A O 1
ATOM 741 N N . HIS A 1 103 ? 14.311 0.716 -17.351 1.00 52.38 103 HIS A N 1
ATOM 742 C CA . HIS A 1 103 ? 14.649 -0.706 -17.503 1.00 52.38 103 HIS A CA 1
ATOM 743 C C . HIS A 1 103 ? 14.654 -1.224 -18.959 1.00 52.38 103 HIS A C 1
ATOM 745 O O . HIS A 1 103 ? 13.976 -2.197 -19.280 1.00 52.38 103 HIS A O 1
ATOM 751 N N . LEU A 1 104 ? 15.463 -0.614 -19.836 1.00 49.53 104 LEU A N 1
ATOM 752 C CA . LEU A 1 104 ? 15.820 -1.201 -21.145 1.00 49.53 104 LEU A CA 1
ATOM 753 C C . LEU A 1 104 ? 16.790 -2.398 -21.033 1.00 49.53 104 LEU A C 1
ATOM 755 O O . LEU A 1 104 ? 17.117 -3.009 -22.046 1.00 49.53 104 LEU A O 1
ATOM 759 N N . ASP A 1 105 ? 17.209 -2.745 -19.814 1.00 47.75 105 ASP A N 1
ATOM 760 C CA . ASP A 1 105 ? 18.192 -3.798 -19.531 1.00 47.75 105 ASP A CA 1
ATOM 761 C C . ASP A 1 105 ? 17.538 -5.106 -19.037 1.00 47.75 105 ASP A C 1
ATOM 763 O O . ASP A 1 105 ? 18.168 -5.884 -18.316 1.00 47.75 105 ASP A O 1
ATOM 767 N N . PHE A 1 106 ? 16.265 -5.331 -19.379 1.00 49.19 106 PHE A N 1
ATOM 768 C CA . PHE A 1 106 ? 15.546 -6.579 -19.101 1.00 49.19 106 PHE A CA 1
ATOM 769 C C . PHE A 1 106 ? 15.346 -7.420 -20.361 1.00 49.19 106 PHE A C 1
ATOM 771 O O . PHE A 1 106 ? 14.991 -6.835 -21.409 1.00 49.19 106 PHE A O 1
#

Radius of gyration: 13.18 Å; chains: 1; bounding box: 29×28×37 Å

Foldseek 3Di:
DAEAEEEEDPCLVVVQVVVQVVCVVVVFQEWEAACQWTDGVPDIGGHPGRHDAQVVNVVSVVVCVVVPGPYYYHYDYPVCVVVCRCPPHHHPYYHYDYYDPDCPPD

=== Feature glossary ===
Each block in this record encodes a different view of the same protein. In br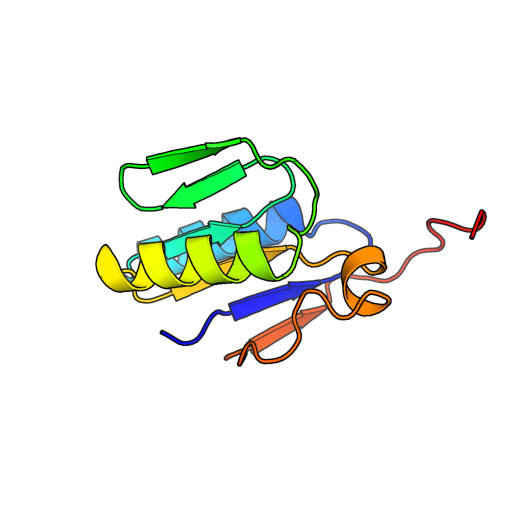ief:

Predicted aligned error. PAE(i, j) answers: if I align the predicted and true structures on residue i, how far off (in Å) do I expect residue j to be? A block-diagonal PAE matrix with low values on the blocks and high values off-diagonal is the signature of a multi-domain protein with confidently predicted domains but uncertain inter-domain orientation.

Contact-map, Ramachandran, and PAE plots. Plot images: a contact map (which residues are close in 3D, as an N×N binary image), a Ramachandran scatter (backbone torsion angles, revealing secondary-structure composition at a glance), and — for AlphaFold structures — a PAE heatmap (pairwise prediction confidence).

Backbone torsions (φ/ψ). φ (phi) and ψ (psi) are the two rotatable backbone dihedrals per residue: φ is the C(i-1)–N–Cα–C torsion, ψ is the N–Cα–C–N(i+1) torsion, both in degrees on (−180°, 180°]. α-helical residues cluster near (−60°, −45°); β-strand residues near (−120°, +130°). A Ramachandran plot is simply a scatter of (φ, ψ) for every residue.

Foldseek 3Di. A 3Di character summarizes, for each residue, the relative orientation of the Cα frame of its nearest spatial neighbor. Because it encodes fold topology rather than chemistry, 3Di alignments detect remote structural similarity that sequence alignment misses.

Radius of gyration, Cα contacts, bounding box. Three whole-structure scalars: the radius of gyration (RMS distance of Cα from centroid, in Å), the count of Cα–Cα contacts (pairs closer than 8 Å and separated by more than four residues in sequence — i.e. tertiary, not local, contacts), and the bounding-box dimensions. Together they distinguish compact globular folds from extended fibres or disordered chains.

Sequence. Sequence gives the chain of amino acids in standard one-letter code (A=alanine, C=cysteine, …, Y=tyrosine), read N→C. It is the only feature that is directly encoded by the gene; all structural features are derived from the folded form of this sequence.

mmCIF coordinates. Atomic coordinates in PDBx/mmCIF format — the same representation the Protein Data Bank distributes. Each line of the _atom_site loop places one backbone atom in Cartesian space (units: ångströms, origin: arbitrary).

Secondary structure (3-state, P-SEA). Three-state secondary structure (P-SEA) collapses the eight DSSP classes into helix (a), strand (b), and coil (c). P-SEA assigns these from Cα geometry alone — distances and angles — without requiring backbone oxygens, so it works on any Cα trace.

InterPro / GO / CATH / organism. Functional annotations link the protein to curated databases. InterPro entries identify conserved domains and families by matching the sequence against member-database signatures (Pfam, PROSITE, CDD, …). Gene Ontology (GO) terms describe molecular function, biological process, and cellular component in a controlled vocabulary. CATH places the structure in a hierarchical fold classification (Class/Architecture/Topology/Homologous-superfamily). The organism is the source species.

B-factor. B-factor (Debye–Waller factor) reflects atomic displacement in the crystal lattice. It is an experimental observable (units Å²), not a prediction; low values mean the atom is pinned down, high values mean it moves or is heterogeneous across the crystal.

Rendered structure images. Structure images are PyMOL renders from six orthogonal camera directions. Cartoon representation draws helices as coils and strands as arrows; sticks shows the backbone as bonds; surface shows the solvent-excluded envelope. Rainbow coloring maps sequence position to hue (blue→red, N→C); chain coloring assigns a distinct color per polypeptide.

Solvent-accessible surface area. Solvent-accessible surface area (SASA) is the area in Å² traced out by the centre of a 1.4 Å probe sphere (a water molecule) rolled over the protein's van der Waals surface (Shrake–Rupley / Lee–Richards construction). Buried residues have near-zero SASA; fully exposed residues can exceed 200 Å². The total SASA scales roughly with the number of surface residues.

Secondary structure (8-state, DSSP). The SS8 string is DSSP's per-residue secondary-structure call. α-helix (H) means an i→i+4 H-bond ladder; β-strand (E) means the residue participates in a β-sheet; 3₁₀ (G) and π (I) are tighter and wider helices; T/S are turns/bends; '-' is loop.

pLDDT. For AlphaFold models, the B-factor field carries pLDDT — the model's own estimate of local accuracy on a 0–100 scale. Regions with pLDDT<50 should be treated as essentially unmodeled; they often correspond to intrinsically disordered segments.

Nearest PDB structures. Nearest PDB neighbors a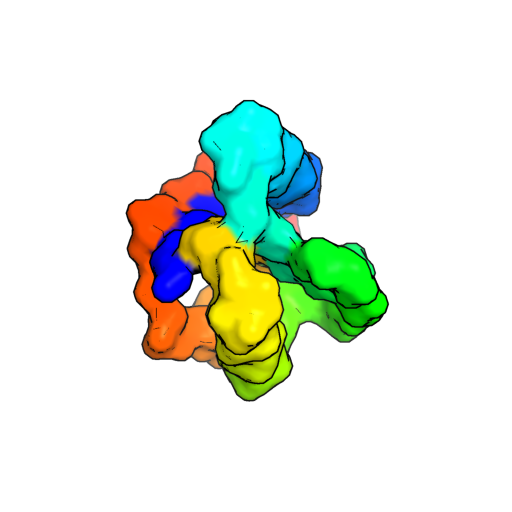re the top structural matches found by Foldseek when searching this structure against the entire Protein Data Bank. Each hit reports a TM-score (0 to 1; >0.5 almost always implies the same fold) and an E-value. These are *structural* homologs — they may share no detectable sequence similarity.